Protein AF-A0A2I1JWZ1-F1 (afdb_monomer_lite)

Secondary structure (DSSP, 8-state):
--HHHHHHHHHHHHHHHHHHHHHHHHHHHHHHHIIIII--HHHHHHHHHHHHHHHHHHHHHHH--

Organism: NCBI:txid137730

Radius of gyration: 16.1 Å; chains: 1; bounding box: 36×14×49 Å

Foldseek 3Di:
DPPVVVVVVVVVLVVVLVVLVVVLVVLVVVLCCCVPPVVPVVVNVVSVVVNVVSVVVVVVSVVVD

Sequence (65 aa):
MNPNNSNEYEKRRRLLMVYLVISLIVQIIILGCYYFLEKQVLLTFPMLLGIFITIATFPVIKSLK

Structure (mmCIF, N/CA/C/O backbone):
data_AF-A0A2I1JWZ1-F1
#
_entry.id   AF-A0A2I1JWZ1-F1
#
loop_
_atom_site.group_PDB
_atom_site.id
_atom_site.type_symbol
_atom_site.label_atom_id
_atom_site.label_alt_id
_atom_site.label_comp_id
_atom_site.label_asym_id
_atom_site.label_entity_id
_atom_site.label_seq_id
_atom_site.pdbx_PDB_ins_code
_atom_site.Cartn_x
_atom_site.Cartn_y
_atom_site.Cartn_z
_atom_site.occupancy
_atom_site.B_iso_or_e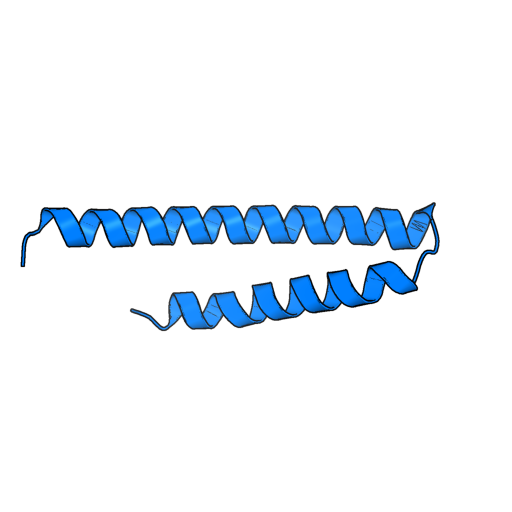quiv
_atom_site.auth_seq_id
_atom_site.auth_comp_id
_atom_site.auth_asym_id
_atom_site.auth_atom_id
_atom_site.pdbx_PDB_model_num
ATOM 1 N N . MET A 1 1 ? 15.687 7.008 -32.831 1.00 50.38 1 MET A N 1
ATOM 2 C CA . MET A 1 1 ? 15.397 6.872 -31.384 1.00 50.38 1 MET A CA 1
ATOM 3 C C . MET A 1 1 ? 16.701 7.050 -30.621 1.00 50.38 1 MET A C 1
ATOM 5 O O . MET A 1 1 ? 17.644 6.336 -30.925 1.00 50.38 1 MET A O 1
ATOM 9 N N . ASN A 1 2 ? 16.796 8.028 -29.714 1.00 53.06 2 ASN A N 1
ATOM 10 C CA . ASN A 1 2 ? 17.999 8.228 -28.899 1.00 53.06 2 ASN A CA 1
ATOM 11 C C . ASN A 1 2 ? 18.048 7.134 -27.809 1.00 53.06 2 ASN A C 1
ATOM 13 O O . ASN A 1 2 ? 17.111 7.087 -27.006 1.00 53.06 2 ASN A O 1
ATOM 17 N N . PRO A 1 3 ? 19.083 6.274 -27.754 1.00 57.72 3 PRO A N 1
ATOM 18 C CA . PRO A 1 3 ? 19.189 5.205 -26.752 1.00 57.72 3 PRO A CA 1
ATOM 19 C C . PRO A 1 3 ? 19.230 5.727 -25.306 1.00 57.72 3 PRO A C 1
ATOM 21 O O . PRO A 1 3 ? 18.986 4.968 -24.370 1.00 57.72 3 PRO A O 1
ATOM 24 N N . ASN A 1 4 ? 19.486 7.025 -25.101 1.00 62.03 4 ASN A N 1
ATOM 25 C CA . ASN A 1 4 ? 19.418 7.637 -23.777 1.00 62.03 4 ASN A CA 1
ATOM 26 C C . ASN A 1 4 ? 17.972 7.737 -23.241 1.00 62.03 4 ASN A C 1
ATOM 28 O O . ASN A 1 4 ? 17.738 7.571 -22.047 1.00 62.03 4 ASN A O 1
ATOM 32 N N . ASN A 1 5 ? 16.978 7.925 -24.120 1.00 61.22 5 ASN A N 1
ATOM 33 C CA . ASN A 1 5 ? 15.589 8.125 -23.694 1.00 61.22 5 ASN A CA 1
ATOM 34 C C . ASN A 1 5 ? 14.942 6.835 -23.167 1.00 61.22 5 ASN A C 1
ATOM 36 O O . ASN A 1 5 ? 14.187 6.894 -22.203 1.00 61.22 5 ASN A O 1
ATOM 40 N N . SER A 1 6 ? 15.242 5.664 -23.740 1.00 64.31 6 SER A N 1
ATOM 41 C CA . SER A 1 6 ? 14.674 4.386 -23.272 1.00 64.31 6 SER A CA 1
ATOM 42 C C . SER A 1 6 ? 15.118 4.033 -21.847 1.00 64.31 6 SER A C 1
ATOM 44 O O . SER A 1 6 ? 14.309 3.553 -21.053 1.00 64.31 6 SER A O 1
ATOM 46 N N . ASN A 1 7 ? 16.369 4.347 -21.491 1.00 74.38 7 ASN A N 1
ATOM 47 C CA . ASN A 1 7 ? 16.902 4.136 -20.141 1.00 74.38 7 ASN A CA 1
ATOM 48 C C . ASN A 1 7 ? 16.232 5.030 -19.085 1.00 74.38 7 ASN A C 1
ATOM 50 O O . ASN A 1 7 ? 16.059 4.608 -17.939 1.00 74.38 7 ASN A O 1
ATOM 54 N N . GLU A 1 8 ? 15.832 6.251 -19.443 1.00 78.62 8 GLU A N 1
ATOM 55 C CA . GLU A 1 8 ? 15.107 7.140 -18.528 1.00 78.62 8 GLU A CA 1
ATOM 56 C C . GLU A 1 8 ? 13.700 6.623 -18.207 1.00 78.62 8 GLU A C 1
ATOM 58 O O . GLU A 1 8 ? 13.293 6.633 -17.041 1.00 78.62 8 GLU A O 1
ATOM 63 N N . TYR A 1 9 ? 12.968 6.125 -19.209 1.00 79.56 9 TYR A N 1
ATOM 64 C CA . TYR A 1 9 ? 11.624 5.578 -19.002 1.00 79.56 9 TYR A CA 1
ATOM 65 C C . TYR A 1 9 ? 11.641 4.335 -18.112 1.00 79.56 9 TYR A C 1
ATOM 67 O O . TYR A 1 9 ? 10.813 4.219 -17.206 1.00 79.56 9 TYR A O 1
ATOM 75 N N . GLU A 1 10 ? 12.614 3.438 -18.294 1.00 79.06 10 GLU A N 1
ATOM 76 C CA . GLU A 1 10 ? 12.760 2.277 -17.414 1.00 79.06 10 GLU A CA 1
ATOM 77 C C . GLU A 1 10 ? 13.091 2.671 -15.971 1.00 79.06 10 GLU A C 1
ATOM 79 O O . GLU A 1 10 ? 12.488 2.138 -15.034 1.00 79.06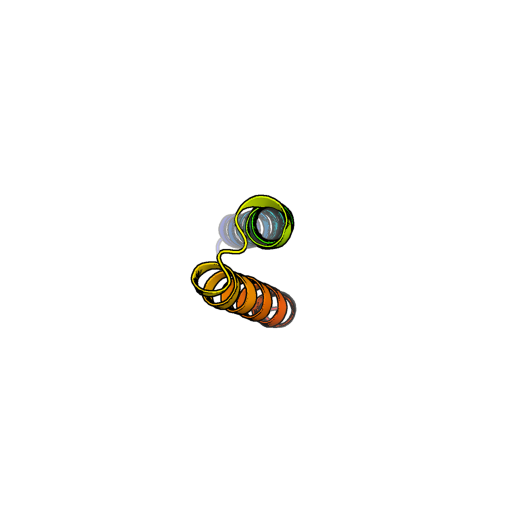 10 GLU A O 1
ATOM 84 N N . LYS A 1 11 ? 14.009 3.627 -15.769 1.00 81.00 11 LYS A N 1
ATOM 85 C CA . LYS A 1 11 ? 14.351 4.133 -14.430 1.00 81.00 11 LYS A CA 1
ATOM 86 C C . LYS A 1 11 ? 13.142 4.770 -13.747 1.00 81.00 11 LYS A C 1
ATOM 88 O O . LYS A 1 11 ? 12.851 4.439 -12.598 1.00 81.00 11 LYS A O 1
ATOM 93 N N . ARG A 1 12 ? 12.396 5.623 -14.458 1.00 82.38 12 ARG A N 1
ATOM 94 C CA . ARG A 1 12 ? 11.162 6.249 -13.950 1.00 82.38 12 ARG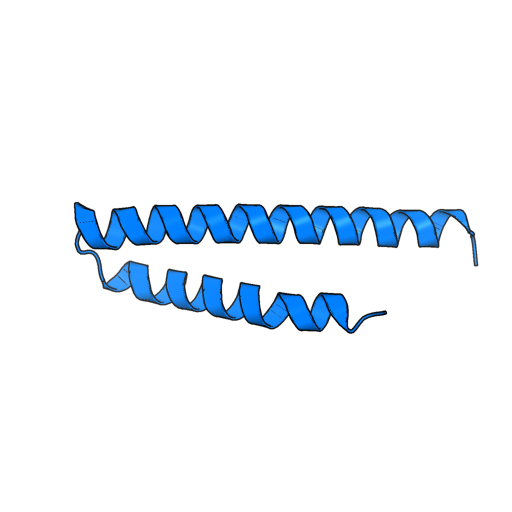 A CA 1
ATOM 95 C C . ARG A 1 12 ? 10.106 5.208 -13.595 1.00 82.38 12 ARG A C 1
ATOM 97 O O . ARG A 1 12 ? 9.507 5.300 -12.530 1.00 82.38 12 ARG A O 1
ATOM 104 N N . ARG A 1 13 ? 9.922 4.182 -14.429 1.00 79.88 13 ARG A N 1
ATOM 105 C CA . ARG A 1 13 ? 8.982 3.084 -14.165 1.00 79.88 13 ARG A CA 1
ATOM 106 C C . ARG A 1 13 ? 9.360 2.286 -12.915 1.00 79.88 13 ARG A C 1
ATOM 108 O O . ARG A 1 13 ? 8.480 1.978 -12.116 1.00 79.88 13 ARG A O 1
ATOM 115 N N . ARG A 1 14 ? 10.648 1.984 -12.710 1.00 82.62 14 ARG A N 1
ATOM 116 C CA . ARG A 1 14 ? 11.122 1.313 -11.483 1.00 82.62 14 ARG A CA 1
ATOM 117 C C . ARG A 1 14 ? 10.880 2.170 -10.242 1.00 82.62 14 ARG A C 1
ATOM 119 O O . ARG A 1 14 ? 10.360 1.656 -9.259 1.00 82.62 14 ARG A O 1
ATOM 126 N N . LEU A 1 15 ? 11.197 3.464 -10.304 1.00 87.19 15 LEU A N 1
ATOM 127 C CA . LEU A 1 15 ? 10.941 4.395 -9.202 1.00 87.19 15 LEU A CA 1
ATOM 128 C C . LEU A 1 15 ? 9.446 4.490 -8.883 1.00 87.19 15 LEU A C 1
ATOM 130 O O . LEU A 1 15 ? 9.071 4.362 -7.724 1.00 87.19 15 LEU A O 1
ATOM 134 N N . LEU A 1 16 ? 8.587 4.628 -9.897 1.00 85.69 16 LEU A N 1
ATOM 135 C CA . LEU A 1 16 ? 7.132 4.637 -9.721 1.00 85.69 16 LEU A CA 1
ATOM 136 C C . LEU A 1 16 ? 6.632 3.363 -9.039 1.00 85.69 16 LEU A C 1
ATOM 138 O O . LEU A 1 16 ? 5.803 3.446 -8.141 1.00 85.69 16 LEU A O 1
ATOM 142 N N . MET A 1 17 ? 7.164 2.200 -9.419 1.00 81.88 17 MET A N 1
ATOM 143 C CA . MET A 1 17 ? 6.801 0.926 -8.799 1.00 81.88 17 MET A CA 1
ATOM 144 C C . MET A 1 17 ? 7.207 0.883 -7.316 1.00 81.88 17 MET A C 1
ATOM 146 O O . MET A 1 17 ? 6.412 0.459 -6.483 1.00 81.88 17 MET A O 1
ATOM 150 N N . VAL A 1 18 ? 8.396 1.389 -6.967 1.00 87.12 18 VAL A N 1
ATOM 151 C CA . VAL A 1 18 ? 8.851 1.508 -5.567 1.00 87.12 18 VAL A CA 1
ATOM 152 C C . VAL A 1 18 ? 7.952 2.458 -4.770 1.00 87.12 18 VAL A C 1
ATOM 154 O O . VAL A 1 18 ? 7.500 2.097 -3.685 1.00 87.12 18 VAL A O 1
ATOM 157 N N . TYR A 1 19 ? 7.633 3.635 -5.315 1.00 86.88 19 TYR A N 1
ATOM 158 C CA . TYR A 1 19 ? 6.720 4.584 -4.671 1.00 86.88 19 TYR A CA 1
ATOM 159 C C . TYR A 1 19 ? 5.321 3.996 -4.464 1.00 86.88 19 TYR A C 1
ATOM 161 O O . TYR A 1 19 ? 4.740 4.187 -3.398 1.00 86.88 19 TYR A O 1
ATOM 169 N N . LEU A 1 20 ? 4.802 3.243 -5.440 1.00 85.50 20 LEU A N 1
ATOM 170 C CA . LEU A 1 20 ? 3.514 2.556 -5.329 1.00 85.50 20 LEU A CA 1
ATOM 171 C C . LEU A 1 20 ? 3.504 1.561 -4.162 1.00 85.50 20 LEU A C 1
ATOM 173 O O . LEU A 1 20 ? 2.554 1.538 -3.385 1.00 85.50 20 LEU A O 1
ATOM 177 N N . VAL A 1 21 ? 4.568 0.763 -4.014 1.00 86.69 21 VAL A N 1
ATOM 178 C CA . VAL A 1 21 ? 4.692 -0.212 -2.917 1.00 86.69 21 VAL A CA 1
ATOM 179 C C . VAL A 1 21 ? 4.748 0.490 -1.564 1.00 86.69 21 VAL A C 1
ATOM 181 O O . VAL A 1 21 ? 4.031 0.101 -0.645 1.00 86.69 21 VAL A O 1
ATOM 184 N N . ILE A 1 22 ? 5.557 1.545 -1.439 1.00 90.25 22 ILE A N 1
ATOM 185 C CA . ILE A 1 22 ? 5.660 2.318 -0.193 1.00 90.25 22 ILE A CA 1
ATOM 186 C C . ILE A 1 22 ? 4.308 2.951 0.153 1.00 90.25 22 ILE A C 1
ATOM 188 O O . ILE A 1 22 ? 3.860 2.858 1.293 1.00 90.25 22 ILE A O 1
ATOM 192 N N . SER A 1 23 ? 3.631 3.549 -0.831 1.00 85.88 23 SER A N 1
ATOM 193 C CA . SER A 1 23 ? 2.309 4.151 -0.641 1.00 85.88 23 SER A CA 1
ATOM 194 C C . SER A 1 23 ? 1.276 3.123 -0.175 1.00 85.88 23 SER A C 1
ATOM 196 O O . SER A 1 23 ? 0.518 3.405 0.751 1.00 85.88 23 SER A O 1
ATOM 198 N N . LEU A 1 24 ? 1.300 1.911 -0.739 1.00 86.19 24 LEU A N 1
ATOM 199 C CA . LEU A 1 24 ? 0.421 0.814 -0.336 1.00 86.19 24 LEU A CA 1
ATOM 200 C C . LEU A 1 24 ? 0.665 0.385 1.120 1.00 86.19 24 LEU A C 1
ATOM 202 O O . LEU A 1 24 ? -0.285 0.212 1.879 1.00 86.19 24 LEU A O 1
ATOM 206 N N . ILE A 1 25 ? 1.929 0.261 1.535 1.00 90.31 25 ILE A N 1
ATOM 207 C CA . ILE A 1 25 ? 2.289 -0.078 2.921 1.00 90.31 25 ILE A CA 1
ATOM 208 C C . ILE A 1 25 ? 1.781 1.000 3.886 1.00 90.31 25 ILE A C 1
ATOM 210 O O . ILE A 1 25 ? 1.152 0.680 4.894 1.00 90.31 25 ILE A O 1
ATOM 214 N N . VAL A 1 26 ? 2.006 2.276 3.563 1.00 90.38 26 VAL A N 1
ATOM 215 C CA . VAL A 1 26 ? 1.531 3.405 4.376 1.00 90.38 26 VAL A CA 1
ATOM 216 C C . VAL A 1 26 ? 0.004 3.404 4.476 1.00 90.38 26 VAL A C 1
ATOM 218 O O . VAL A 1 26 ? -0.523 3.554 5.576 1.00 90.38 26 VAL A O 1
AT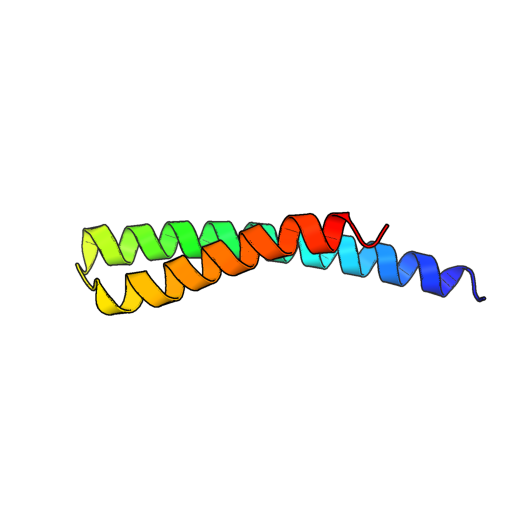OM 221 N N . GLN A 1 27 ? -0.711 3.171 3.371 1.00 86.8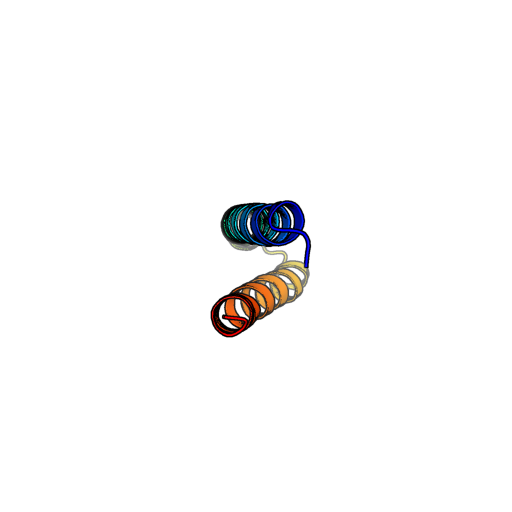8 27 GLN A N 1
ATOM 222 C CA . GLN A 1 27 ? -2.173 3.061 3.382 1.00 86.88 27 GLN A CA 1
ATOM 223 C C . GLN A 1 27 ? -2.658 1.941 4.308 1.00 86.88 27 GLN A C 1
ATOM 225 O O . GLN A 1 27 ? -3.585 2.173 5.075 1.00 86.88 27 GLN A O 1
ATOM 230 N N . ILE A 1 28 ? -2.023 0.764 4.298 1.00 87.44 28 ILE A N 1
ATOM 231 C CA . ILE A 1 28 ? -2.393 -0.356 5.181 1.00 87.44 28 ILE A CA 1
ATOM 232 C C . ILE A 1 28 ? -2.181 0.003 6.659 1.00 87.44 28 ILE A C 1
ATOM 234 O O . ILE A 1 28 ? -3.049 -0.274 7.487 1.00 87.44 28 ILE A O 1
ATOM 238 N N . ILE A 1 29 ? -1.055 0.640 6.996 1.00 88.56 29 ILE A N 1
ATOM 239 C CA . ILE A 1 29 ? -0.753 1.058 8.375 1.00 88.56 29 ILE A CA 1
ATOM 240 C C . ILE A 1 29 ? -1.782 2.082 8.858 1.00 88.56 29 ILE A C 1
ATOM 242 O O . ILE A 1 29 ? -2.358 1.925 9.933 1.00 88.56 29 ILE A O 1
ATOM 246 N N . ILE A 1 30 ? -2.041 3.110 8.048 1.00 86.44 30 ILE A N 1
ATOM 247 C CA . ILE A 1 30 ? -3.000 4.163 8.381 1.00 86.44 30 ILE A CA 1
ATOM 248 C C . ILE A 1 30 ? -4.412 3.578 8.509 1.00 86.44 30 ILE A C 1
ATOM 250 O O . ILE A 1 30 ? -5.123 3.912 9.454 1.00 86.44 30 ILE A O 1
ATOM 254 N N . LEU A 1 31 ? -4.799 2.658 7.620 1.00 84.50 31 LEU A N 1
ATOM 255 C CA . LEU A 1 31 ? -6.079 1.958 7.687 1.00 84.50 31 LEU A CA 1
ATOM 256 C C . LEU A 1 31 ? -6.237 1.194 9.006 1.00 84.50 31 LEU A C 1
ATOM 258 O O . LEU A 1 31 ? -7.284 1.285 9.644 1.00 84.50 31 LEU A O 1
ATOM 262 N N . GLY A 1 32 ? -5.186 0.488 9.436 1.00 82.81 32 GLY A N 1
ATOM 263 C CA . GLY A 1 32 ? -5.142 -0.177 10.736 1.00 82.81 32 GLY A CA 1
ATOM 264 C C . GLY A 1 32 ? -5.330 0.813 11.886 1.00 82.81 32 GLY A C 1
ATOM 265 O O . GLY A 1 32 ? -6.192 0.604 12.737 1.00 82.81 32 GLY A O 1
ATOM 266 N N . CYS A 1 33 ? -4.599 1.929 11.882 1.00 84.94 33 CYS A N 1
ATOM 267 C CA . CYS A 1 33 ? -4.756 2.972 12.897 1.00 84.94 33 CYS A CA 1
ATOM 268 C C . CYS A 1 33 ? -6.189 3.526 12.941 1.00 84.94 33 CYS A C 1
ATOM 270 O O . CYS A 1 33 ? -6.796 3.546 14.008 1.00 84.94 33 CYS A O 1
ATOM 272 N N . TYR A 1 34 ? -6.772 3.912 11.803 1.00 82.25 34 TYR A N 1
ATOM 273 C CA . TYR A 1 34 ? -8.132 4.464 11.763 1.00 82.25 34 TYR A CA 1
ATOM 274 C C . TYR A 1 34 ? -9.203 3.454 12.182 1.00 82.25 34 TYR A C 1
ATOM 276 O O . TYR A 1 34 ? -10.162 3.823 12.862 1.00 82.25 34 TYR A O 1
ATOM 284 N N . TYR A 1 35 ? -9.043 2.186 11.800 1.00 78.81 35 TYR A N 1
ATOM 285 C CA . TYR A 1 35 ? -9.997 1.136 12.140 1.00 78.81 35 TYR A CA 1
ATOM 286 C C . TYR A 1 35 ? -9.942 0.768 13.630 1.00 78.81 35 TYR A C 1
ATOM 288 O O . TYR A 1 35 ? -10.986 0.680 14.277 1.00 78.81 35 TYR A O 1
ATOM 296 N N . PHE A 1 36 ? -8.740 0.584 14.191 1.00 79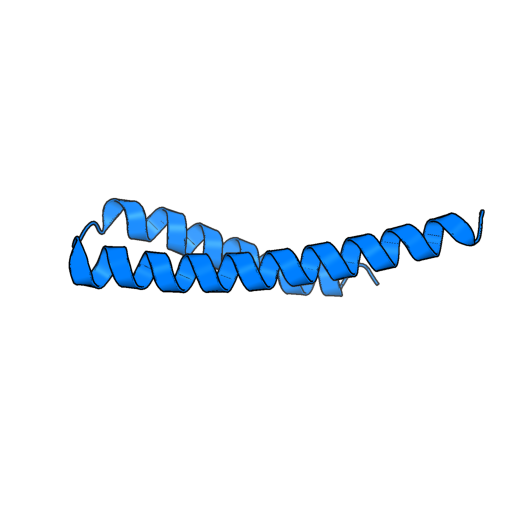.00 36 PHE A N 1
ATOM 297 C CA . PHE A 1 36 ? -8.568 0.115 15.570 1.00 79.00 36 PHE A CA 1
ATOM 298 C C . PHE A 1 36 ? -8.595 1.234 16.622 1.00 79.00 36 PHE A C 1
ATOM 300 O O . PHE A 1 36 ? -9.138 1.009 17.703 1.00 79.00 36 PHE A O 1
ATOM 307 N N . LEU A 1 37 ? -8.037 2.418 16.338 1.00 77.38 37 LEU A N 1
ATOM 308 C CA . LEU A 1 37 ? -7.951 3.518 17.311 1.00 77.38 37 LEU A CA 1
ATOM 309 C C . LEU A 1 37 ? -9.151 4.460 17.222 1.00 77.38 37 LEU A C 1
ATOM 311 O O . LEU A 1 37 ? -9.795 4.732 18.231 1.00 77.38 37 LEU A O 1
ATOM 315 N N . GLU A 1 38 ? -9.469 4.948 16.022 1.00 76.19 38 GLU A N 1
ATOM 316 C CA . GLU A 1 38 ? -10.469 6.013 15.862 1.00 76.19 38 GLU A CA 1
ATOM 317 C C . GLU A 1 38 ? -11.880 5.504 15.541 1.00 76.19 38 GLU A C 1
ATOM 319 O O . GLU A 1 38 ? -12.839 6.269 15.638 1.00 76.19 38 GLU A O 1
ATOM 324 N N . LYS A 1 39 ? -12.033 4.224 15.161 1.00 72.81 39 LYS A N 1
ATOM 325 C CA . LYS A 1 39 ? -13.301 3.613 14.706 1.00 72.81 39 LYS A CA 1
ATOM 326 C C . LYS A 1 39 ? -14.010 4.425 13.606 1.00 72.81 39 LYS A C 1
ATOM 328 O O . LYS A 1 39 ? -15.223 4.310 13.418 1.00 72.81 39 LYS A O 1
ATOM 333 N N . GLN A 1 40 ? -13.271 5.246 12.860 1.00 69.19 40 GLN A N 1
ATOM 334 C CA . GLN A 1 40 ? -13.810 6.086 11.791 1.00 69.19 40 GLN A CA 1
ATOM 335 C C . GLN A 1 40 ? -13.942 5.281 10.498 1.00 69.19 40 GLN A C 1
ATOM 337 O O . GLN A 1 40 ? -13.126 5.378 9.583 1.00 69.19 40 GLN A O 1
ATOM 342 N N . VAL A 1 41 ? -15.025 4.508 10.412 1.00 70.81 41 VAL A N 1
ATOM 343 C CA . VAL A 1 41 ? -15.337 3.642 9.261 1.00 70.81 41 VAL A CA 1
ATOM 344 C C . VAL A 1 41 ? -15.513 4.441 7.959 1.00 70.81 41 VAL A C 1
ATOM 346 O O . VAL A 1 41 ? -15.228 3.938 6.872 1.00 70.81 41 VAL A O 1
ATOM 349 N N . LEU A 1 42 ? -15.928 5.710 8.055 1.00 75.62 42 LEU A N 1
ATOM 350 C CA . LEU A 1 42 ? -16.170 6.567 6.891 1.00 75.62 42 LEU A CA 1
ATOM 351 C C . LEU A 1 42 ? -14.888 6.858 6.088 1.00 75.62 42 LEU A C 1
ATOM 353 O O . LEU A 1 42 ? -14.940 6.903 4.863 1.00 75.62 42 LEU A O 1
ATOM 357 N N . LEU A 1 43 ? -13.739 7.014 6.759 1.00 70.75 43 LEU A N 1
ATOM 358 C CA . LEU A 1 43 ? -12.433 7.226 6.112 1.00 70.75 43 LEU A CA 1
ATOM 359 C C . LEU A 1 43 ? -11.777 5.912 5.664 1.00 70.75 43 LEU A C 1
ATOM 361 O O . LEU A 1 43 ? -10.983 5.891 4.723 1.00 70.75 43 LEU A O 1
ATOM 365 N N . THR A 1 44 ? -12.139 4.799 6.303 1.00 73.56 44 THR A N 1
ATOM 366 C CA . THR A 1 44 ? -11.656 3.454 5.966 1.00 73.56 44 THR A CA 1
ATOM 367 C C . THR A 1 44 ? -12.051 3.053 4.538 1.00 73.56 44 THR A C 1
ATOM 369 O O . THR A 1 44 ? -11.256 2.451 3.819 1.00 73.56 44 THR A O 1
ATOM 372 N N . PHE A 1 45 ? -13.254 3.432 4.089 1.00 79.12 45 PHE A N 1
ATOM 373 C CA . PHE A 1 45 ? -13.767 3.108 2.752 1.00 79.12 45 PHE A CA 1
ATOM 374 C C . PHE A 1 45 ? -12.961 3.727 1.586 1.00 79.12 45 PHE A C 1
ATOM 376 O O . PHE A 1 45 ? -12.505 2.971 0.723 1.00 79.12 45 PHE A O 1
ATOM 383 N N . PRO A 1 46 ? -12.713 5.053 1.530 1.00 82.62 46 PRO A N 1
ATOM 384 C CA . PRO A 1 46 ? -11.885 5.644 0.477 1.00 82.62 46 PRO A CA 1
ATOM 385 C C . PRO A 1 46 ? -10.433 5.141 0.501 1.00 82.62 46 PRO A C 1
ATOM 387 O O . PRO A 1 46 ? -9.828 5.001 -0.562 1.00 82.62 46 PRO A O 1
ATOM 390 N N . MET A 1 47 ? -9.879 4.795 1.670 1.00 83.56 47 MET A N 1
ATOM 391 C CA . MET A 1 47 ? -8.552 4.169 1.745 1.00 83.56 47 MET A CA 1
ATOM 392 C C . MET A 1 47 ? -8.533 2.754 1.164 1.00 83.56 47 MET A C 1
ATOM 394 O O . MET A 1 47 ? -7.616 2.425 0.414 1.00 83.56 47 MET A O 1
ATOM 398 N N . LEU A 1 48 ? -9.551 1.933 1.442 1.00 84.19 48 LEU A N 1
ATOM 399 C CA . LEU A 1 48 ? -9.691 0.613 0.822 1.00 84.19 48 LEU A CA 1
ATOM 400 C C . LEU A 1 48 ? -9.786 0.719 -0.702 1.00 84.19 48 LEU A C 1
ATOM 402 O O . LEU A 1 48 ? -9.090 -0.013 -1.402 1.00 84.19 48 LEU A O 1
ATOM 406 N N . LEU A 1 49 ? -10.578 1.661 -1.225 1.00 85.50 49 LEU A N 1
ATOM 407 C CA . LEU A 1 49 ? -10.632 1.935 -2.666 1.00 85.50 49 LEU A CA 1
ATOM 408 C C . LEU A 1 49 ? -9.256 2.323 -3.226 1.00 85.50 49 LEU A C 1
ATOM 410 O O . LEU A 1 49 ? -8.863 1.816 -4.276 1.00 85.50 49 LEU A O 1
ATOM 414 N N . GLY A 1 50 ? -8.497 3.157 -2.508 1.00 83.75 50 GLY A N 1
ATOM 415 C CA . GLY A 1 50 ? -7.119 3.504 -2.862 1.00 83.75 50 GLY A CA 1
ATOM 416 C C . GLY A 1 50 ? -6.205 2.279 -2.969 1.00 83.75 50 GLY A C 1
ATOM 417 O O . GLY A 1 50 ? -5.478 2.138 -3.957 1.00 83.75 50 GLY A O 1
ATOM 418 N N . ILE A 1 51 ? -6.304 1.345 -2.019 1.00 84.62 51 ILE A N 1
ATOM 419 C CA . ILE A 1 51 ? -5.556 0.080 -2.033 1.00 84.62 51 ILE A CA 1
ATOM 420 C C . ILE A 1 51 ? -5.974 -0.776 -3.238 1.00 84.62 51 ILE A C 1
ATOM 422 O O . ILE A 1 51 ? -5.110 -1.258 -3.973 1.00 84.62 51 ILE A O 1
ATOM 426 N N . PHE A 1 52 ? -7.278 -0.920 -3.501 1.00 86.81 52 PHE A N 1
ATOM 427 C CA . PHE A 1 52 ? -7.787 -1.688 -4.645 1.00 86.81 52 PHE A CA 1
ATOM 428 C C . PHE A 1 52 ? -7.296 -1.138 -5.988 1.00 86.81 52 PHE A C 1
ATOM 430 O O . PHE A 1 52 ? -6.826 -1.905 -6.828 1.00 86.81 52 PHE A O 1
ATOM 437 N N . ILE A 1 53 ? -7.343 0.183 -6.182 1.00 85.00 53 ILE A N 1
ATOM 438 C CA . ILE A 1 53 ? -6.838 0.842 -7.396 1.00 85.00 53 ILE A CA 1
ATOM 439 C C . ILE A 1 53 ? -5.331 0.609 -7.546 1.00 85.00 53 ILE A C 1
ATOM 441 O O . ILE A 1 53 ? -4.850 0.300 -8.637 1.00 85.00 53 ILE A O 1
ATOM 445 N N . THR A 1 54 ? -4.580 0.713 -6.451 1.00 80.88 54 THR A N 1
ATOM 446 C CA . THR A 1 54 ? -3.124 0.520 -6.435 1.00 80.88 54 THR A CA 1
ATOM 447 C C . THR A 1 54 ? -2.750 -0.920 -6.814 1.00 80.88 54 THR A C 1
ATOM 449 O O . THR A 1 54 ? -1.873 -1.131 -7.656 1.00 80.88 54 THR A O 1
ATOM 452 N N . ILE A 1 55 ? -3.474 -1.915 -6.286 1.00 81.44 55 ILE A N 1
ATOM 453 C CA . ILE A 1 55 ? -3.315 -3.334 -6.645 1.00 81.44 55 ILE A CA 1
ATOM 454 C C . ILE A 1 55 ? -3.707 -3.584 -8.104 1.00 81.44 55 ILE A C 1
ATOM 456 O O . ILE A 1 55 ? -2.983 -4.282 -8.808 1.00 81.44 55 ILE A O 1
ATOM 460 N N . ALA A 1 56 ? -4.807 -2.999 -8.586 1.00 82.38 56 ALA A N 1
ATOM 461 C CA . ALA A 1 56 ? -5.258 -3.141 -9.973 1.00 82.38 56 ALA A CA 1
ATOM 462 C C . ALA A 1 56 ? -4.307 -2.470 -10.982 1.00 82.38 56 ALA A C 1
ATOM 464 O O . ALA A 1 56 ? -4.157 -2.936 -12.109 1.00 82.38 56 ALA A O 1
ATOM 465 N N . THR A 1 57 ? -3.611 -1.409 -10.571 1.00 80.00 57 THR A N 1
ATOM 466 C CA . THR A 1 57 ? -2.630 -0.696 -11.403 1.00 80.00 57 THR A CA 1
ATOM 467 C C . THR A 1 57 ? -1.323 -1.485 -11.561 1.00 80.00 57 THR A C 1
ATOM 469 O O . THR A 1 57 ? -0.661 -1.413 -12.598 1.00 80.00 57 THR A O 1
ATOM 472 N N . PHE A 1 58 ? -0.960 -2.300 -10.570 1.00 74.88 58 PHE A N 1
ATOM 473 C CA . PHE A 1 58 ? 0.249 -3.130 -10.579 1.00 74.88 58 PHE A CA 1
ATOM 474 C C . PHE A 1 58 ? 0.386 -4.065 -11.807 1.00 74.88 58 PHE A C 1
ATOM 476 O O . PHE A 1 58 ? 1.428 -4.027 -12.472 1.00 74.88 58 PHE A O 1
ATOM 483 N N . PRO A 1 59 ? -0.625 -4.882 -12.174 1.00 73.88 59 PRO A N 1
ATOM 484 C CA . PRO A 1 59 ? -0.580 -5.713 -13.376 1.00 73.88 59 PRO A CA 1
ATOM 485 C C . PRO A 1 59 ? -0.620 -4.891 -14.670 1.00 73.88 59 PRO A C 1
ATOM 487 O O . PRO A 1 59 ? 0.020 -5.286 -15.642 1.00 73.88 59 PRO A O 1
ATOM 490 N N . VAL A 1 60 ? -1.274 -3.723 -14.685 1.00 72.75 60 VAL A N 1
ATOM 491 C CA . VAL A 1 60 ? -1.292 -2.819 -15.852 1.00 72.75 60 VAL A CA 1
ATOM 492 C C . VAL A 1 60 ? 0.113 -2.276 -16.140 1.00 72.75 60 VAL A C 1
ATOM 494 O O . VAL A 1 60 ? 0.596 -2.368 -17.267 1.00 72.75 60 VAL A O 1
ATOM 497 N N . ILE A 1 61 ? 0.837 -1.814 -15.112 1.00 67.31 61 ILE A N 1
ATOM 498 C CA . ILE A 1 61 ? 2.239 -1.367 -15.241 1.00 67.31 61 ILE A CA 1
ATOM 499 C C . ILE A 1 61 ? 3.164 -2.521 -15.663 1.00 67.31 61 ILE A C 1
ATOM 501 O O . ILE A 1 61 ? 4.172 -2.315 -16.354 1.00 67.31 61 ILE A O 1
ATOM 505 N N . LYS A 1 62 ? 2.852 -3.751 -15.243 1.00 63.72 62 LYS A N 1
ATOM 506 C CA . LYS A 1 62 ? 3.593 -4.952 -15.643 1.00 63.72 62 LYS A CA 1
ATOM 507 C C . LYS A 1 62 ? 3.326 -5.342 -17.104 1.00 63.72 62 LYS A C 1
ATOM 509 O O . LYS A 1 62 ? 4.258 -5.810 -17.752 1.00 63.72 62 LYS A O 1
ATOM 514 N N . SER A 1 63 ? 2.111 -5.117 -17.610 1.00 63.72 63 SER A N 1
ATOM 515 C CA . SER A 1 63 ? 1.676 -5.465 -18.971 1.00 63.72 63 SER A CA 1
ATOM 516 C C . SER A 1 63 ? 2.118 -4.475 -20.057 1.00 63.72 63 SER A C 1
ATOM 518 O O . SER A 1 63 ? 2.078 -4.834 -21.227 1.00 63.72 63 SER A O 1
ATOM 520 N N . LEU A 1 64 ? 2.564 -3.265 -19.701 1.00 59.91 64 LEU A N 1
ATOM 521 C CA . LEU A 1 64 ? 3.147 -2.266 -20.620 1.00 59.91 64 LEU A CA 1
ATOM 522 C C . LEU A 1 64 ? 4.582 -2.625 -21.081 1.00 59.91 64 LEU A C 1
ATOM 524 O O . LEU A 1 64 ? 5.428 -1.741 -21.211 1.00 59.91 64 LEU A O 1
ATOM 528 N N . LYS A 1 65 ? 4.886 -3.918 -21.229 1.00 50.78 65 LYS A N 1
ATOM 529 C CA . LYS A 1 65 ? 6.207 -4.423 -21.624 1.00 50.78 65 LYS A CA 1
ATOM 530 C C . LYS A 1 65 ? 6.335 -4.507 -23.140 1.00 50.78 65 LYS A C 1
ATOM 532 O O . LYS A 1 65 ? 5.363 -4.967 -23.771 1.00 50.78 65 LYS A O 1
#

pLDDT: mean 77.92, std 9.91, range [50.38, 90.38]